Protein AF-A0A3D8TZW6-F1 (afdb_monomer_lite)

pLDDT: mean 77.15, std 14.31, range [51.94, 95.38]

Secondary structure (DSSP, 8-state):
-TGGGT--HHHHHHHHTTSS---HHHHHHHHHTTTS-HHHHHHHHHHHHHHHHHS--TTHHHHHHHHHHHHHHHHHHHHHHHHHHHHHHHHTTTT--

Organism: Bifidobacterium longum (NCBI:txid216816)

Sequence (97 aa):
MAEYLGFTEAYVSERVNGKRAIDTNDVDALAALSGTTGRSLMIELARLTKETLRQPVSETASVASQLEKVIGKKIQVEKAAYRDENKQAESGRENMD

Radius of gyration: 30.79 Å; chains: 1; bounding box: 62×18×85 Å

Structure (mmCIF, N/CA/C/O backbone):
data_AF-A0A3D8TZW6-F1
#
_entry.id   AF-A0A3D8TZW6-F1
#
loop_
_atom_site.group_PDB
_atom_site.id
_atom_site.type_symbol
_atom_site.label_atom_id
_atom_site.label_alt_id
_atom_site.label_comp_id
_atom_site.label_asym_id
_atom_site.label_entity_id
_atom_site.label_seq_id
_atom_site.pdbx_PDB_ins_code
_atom_site.Cartn_x
_atom_site.Cartn_y
_atom_site.Cartn_z
_atom_site.occupancy
_atom_site.B_iso_or_equiv
_atom_site.auth_seq_id
_atom_site.auth_comp_id
_atom_site.auth_asym_id
_atom_site.auth_atom_id
_atom_site.pdbx_PDB_model_num
ATOM 1 N N . MET A 1 1 ? -8.007 -10.372 8.889 1.00 58.44 1 MET A N 1
ATOM 2 C CA . MET A 1 1 ? -7.643 -8.940 8.768 1.00 58.44 1 MET A CA 1
ATOM 3 C C . MET A 1 1 ? -8.845 -8.032 8.605 1.00 58.44 1 MET A C 1
ATOM 5 O O . MET A 1 1 ? -8.960 -7.126 9.411 1.00 58.44 1 MET A O 1
ATOM 9 N N . ALA A 1 2 ? -9.744 -8.272 7.641 1.00 61.81 2 ALA A N 1
ATOM 10 C CA . ALA A 1 2 ? -10.948 -7.450 7.466 1.00 61.81 2 ALA A CA 1
ATOM 11 C C . ALA A 1 2 ? -11.807 -7.376 8.749 1.00 61.81 2 ALA A C 1
ATOM 13 O O . ALA A 1 2 ? -12.029 -6.288 9.267 1.00 61.81 2 ALA A O 1
ATOM 14 N N . GLU A 1 3 ? -12.151 -8.527 9.342 1.00 64.00 3 GLU A N 1
ATOM 15 C CA . GLU A 1 3 ? -12.928 -8.589 10.595 1.00 64.00 3 GLU A CA 1
ATOM 16 C C . GLU A 1 3 ? -12.243 -7.911 11.787 1.00 64.00 3 GLU A C 1
ATOM 18 O O . GLU A 1 3 ? -12.901 -7.240 12.573 1.00 64.00 3 GLU A O 1
ATOM 23 N N . TYR A 1 4 ? -10.917 -8.036 11.904 1.00 64.62 4 TYR A N 1
ATOM 24 C CA . TYR A 1 4 ? -10.155 -7.428 13.002 1.00 64.62 4 TYR A CA 1
ATOM 25 C C . TYR A 1 4 ? -10.189 -5.892 12.954 1.00 64.62 4 TYR A C 1
ATOM 27 O O . TYR A 1 4 ? -10.089 -5.234 13.983 1.00 64.62 4 TYR A O 1
ATOM 35 N N . LEU A 1 5 ? -10.364 -5.324 11.759 1.00 74.25 5 LEU A N 1
ATOM 36 C CA . LEU A 1 5 ? -10.485 -3.884 11.535 1.00 74.25 5 LEU A CA 1
ATOM 37 C C . LEU A 1 5 ? -11.944 -3.418 11.413 1.00 74.25 5 LEU A C 1
ATOM 39 O O . LEU A 1 5 ? -12.189 -2.255 11.110 1.00 74.25 5 LEU A O 1
ATOM 43 N N . GLY A 1 6 ? -12.919 -4.312 11.624 1.00 78.38 6 GLY A N 1
ATOM 44 C CA . GLY A 1 6 ? -14.340 -4.005 11.440 1.00 78.38 6 GLY A CA 1
ATOM 45 C C . GLY A 1 6 ? -14.733 -3.729 9.983 1.00 78.38 6 GLY A C 1
ATOM 46 O O . GLY A 1 6 ? -15.788 -3.151 9.727 1.00 78.38 6 GLY A O 1
ATOM 47 N N . PHE A 1 7 ? -13.900 -4.127 9.020 1.00 85.56 7 PHE A N 1
ATOM 48 C CA . PHE A 1 7 ? -14.150 -3.943 7.596 1.00 85.56 7 PHE A CA 1
ATOM 49 C C . PHE A 1 7 ? -14.817 -5.169 6.982 1.00 85.56 7 PHE A C 1
ATOM 51 O O . PHE A 1 7 ? -14.506 -6.313 7.314 1.00 85.56 7 PHE A O 1
ATOM 58 N N . THR A 1 8 ? -15.712 -4.929 6.025 1.00 88.94 8 THR A N 1
ATOM 59 C CA . THR A 1 8 ? -16.303 -6.007 5.231 1.00 88.94 8 THR A CA 1
ATOM 60 C C . THR A 1 8 ? -15.313 -6.505 4.182 1.00 88.94 8 THR A C 1
ATOM 62 O O . THR A 1 8 ? -14.423 -5.781 3.731 1.00 88.94 8 THR A O 1
ATOM 65 N N . GLU A 1 9 ? -15.488 -7.744 3.734 1.00 88.12 9 GLU A N 1
ATOM 66 C CA . GLU A 1 9 ? -14.677 -8.297 2.648 1.00 88.12 9 GLU A CA 1
ATOM 67 C C . GLU A 1 9 ? -14.812 -7.472 1.356 1.00 88.12 9 GLU A C 1
ATOM 69 O O . GLU A 1 9 ? -13.822 -7.207 0.676 1.00 88.12 9 GLU A O 1
ATOM 74 N N . ALA A 1 10 ? -16.017 -6.966 1.070 1.00 90.00 10 ALA A N 1
ATOM 75 C CA . ALA A 1 10 ? -16.262 -6.058 -0.047 1.00 90.00 10 ALA A CA 1
ATOM 76 C C . ALA A 1 10 ? -15.454 -4.753 0.078 1.00 90.00 10 ALA A C 1
ATOM 78 O O . ALA A 1 10 ? -14.813 -4.337 -0.886 1.00 90.00 10 ALA A O 1
ATOM 79 N N . TYR A 1 11 ? -15.421 -4.150 1.272 1.00 89.38 11 TYR A N 1
ATOM 80 C CA . TYR A 1 11 ? -14.662 -2.925 1.546 1.00 89.38 11 TYR A CA 1
ATOM 81 C C . TYR A 1 11 ? -13.162 -3.098 1.276 1.00 89.38 11 TYR A C 1
ATOM 83 O O . TYR A 1 11 ? -12.532 -2.230 0.667 1.00 89.38 11 TYR A O 1
ATOM 91 N N . VAL A 1 12 ? -12.595 -4.231 1.704 1.00 89.38 12 VAL A N 1
ATOM 92 C CA . VAL A 1 12 ? -11.183 -4.566 1.467 1.00 89.38 12 VAL A CA 1
ATOM 93 C C . VAL A 1 12 ? -10.938 -4.875 -0.010 1.00 89.38 12 VAL A C 1
ATOM 95 O O . VAL A 1 12 ? -9.972 -4.383 -0.592 1.00 89.38 12 VAL A O 1
ATOM 98 N N . SER A 1 13 ? -11.835 -5.634 -0.643 1.00 91.44 13 SER A N 1
ATOM 99 C CA . SER A 1 13 ? -11.732 -6.023 -2.052 1.00 91.44 13 SER A CA 1
ATOM 100 C C . SER A 1 13 ? -11.729 -4.819 -2.996 1.00 91.44 13 SER A C 1
ATOM 102 O O . SER A 1 13 ? -10.955 -4.792 -3.952 1.00 91.44 13 SER A O 1
ATOM 104 N N . GLU A 1 14 ? -12.536 -3.786 -2.733 1.00 94.12 14 GLU A N 1
ATOM 105 C CA . GLU A 1 14 ? -12.526 -2.559 -3.539 1.00 94.12 14 GLU A CA 1
ATOM 106 C C . GLU A 1 14 ? -11.162 -1.857 -3.531 1.00 94.12 14 GLU A C 1
ATOM 108 O O . GLU A 1 14 ? -10.716 -1.376 -4.573 1.00 94.12 14 GLU A O 1
ATOM 113 N N . ARG A 1 15 ? -10.486 -1.824 -2.378 1.00 92.88 15 ARG A N 1
ATOM 114 C CA . ARG A 1 15 ? -9.202 -1.129 -2.201 1.00 92.88 15 ARG A CA 1
ATOM 115 C C . ARG A 1 15 ? -8.029 -1.923 -2.743 1.00 92.88 15 ARG A C 1
ATOM 117 O O . ARG A 1 15 ? -7.206 -1.379 -3.473 1.00 92.88 15 ARG A O 1
ATOM 124 N N . VAL A 1 16 ? -7.992 -3.223 -2.458 1.00 90.31 16 VAL A N 1
ATOM 125 C CA . VAL A 1 16 ? -6.948 -4.124 -2.969 1.00 90.31 16 VAL A CA 1
ATOM 126 C C . VAL A 1 16 ? -6.970 -4.183 -4.498 1.00 90.31 16 VAL A C 1
ATOM 128 O O . VAL A 1 16 ? -5.917 -4.183 -5.125 1.00 90.31 16 VAL A O 1
ATOM 131 N N . ASN A 1 17 ? -8.159 -4.166 -5.109 1.00 93.38 17 ASN A N 1
ATOM 132 C CA . ASN A 1 17 ? -8.310 -4.182 -6.567 1.00 93.38 17 ASN A CA 1
ATOM 133 C C . ASN A 1 17 ? -8.219 -2.791 -7.220 1.00 93.38 17 ASN A C 1
ATOM 135 O O . ASN A 1 17 ? -8.465 -2.669 -8.419 1.00 93.38 17 ASN A O 1
ATOM 139 N N . GLY A 1 18 ? -7.937 -1.731 -6.455 1.00 90.38 18 GLY A N 1
ATOM 140 C CA . GLY A 1 18 ? -7.820 -0.367 -6.979 1.00 90.38 18 GLY A CA 1
ATOM 141 C C . GLY A 1 18 ? -9.131 0.250 -7.482 1.00 90.38 18 GLY A C 1
ATOM 142 O O . GLY A 1 18 ? -9.103 1.282 -8.147 1.00 90.38 18 GLY A O 1
ATOM 143 N N . LYS A 1 19 ? -10.290 -0.344 -7.161 1.00 94.94 19 LYS A N 1
ATOM 144 C CA . LYS A 1 19 ? -11.616 0.228 -7.468 1.00 94.94 19 LYS A CA 1
ATOM 145 C C . LYS A 1 19 ? -11.909 1.466 -6.619 1.00 94.94 19 LYS A C 1
ATOM 147 O O . LYS A 1 19 ? -12.693 2.319 -7.026 1.00 94.94 19 LYS A O 1
ATOM 152 N N . ARG A 1 20 ? -11.288 1.558 -5.441 1.00 93.12 20 ARG A N 1
ATOM 153 C CA . ARG A 1 20 ? -11.354 2.705 -4.533 1.00 93.12 20 ARG A CA 1
ATOM 154 C C . ARG A 1 20 ? -9.968 2.977 -3.949 1.00 93.12 20 ARG A C 1
ATOM 156 O O . ARG A 1 20 ? -9.226 2.042 -3.662 1.00 93.12 20 ARG A O 1
ATOM 163 N N . ALA A 1 21 ? -9.619 4.254 -3.805 1.00 93.81 21 ALA A N 1
ATOM 164 C CA . ALA A 1 21 ? -8.342 4.662 -3.229 1.00 93.81 21 ALA A CA 1
ATOM 165 C C . ALA A 1 21 ? -8.263 4.325 -1.731 1.00 93.81 21 ALA A C 1
ATOM 167 O O . ALA A 1 21 ? -9.286 4.298 -1.04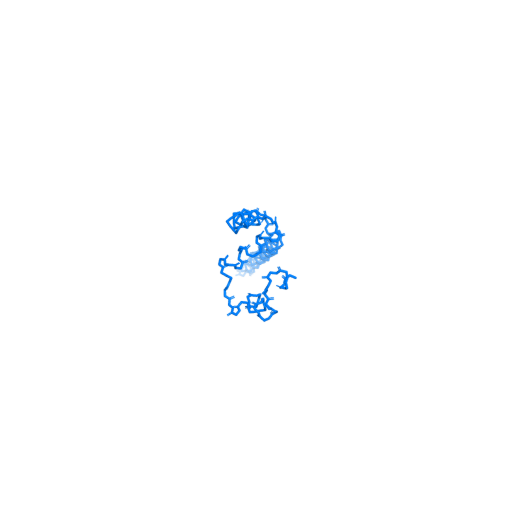7 1.00 93.81 21 ALA A O 1
ATOM 168 N N . ILE A 1 22 ? -7.039 4.107 -1.246 1.00 92.56 22 ILE A N 1
ATOM 169 C CA . ILE A 1 22 ? -6.740 4.034 0.187 1.00 92.56 22 ILE A CA 1
ATOM 170 C C . ILE A 1 22 ? -6.800 5.453 0.759 1.00 92.56 22 ILE A C 1
ATOM 172 O O . ILE A 1 22 ? -6.169 6.367 0.223 1.00 92.56 22 ILE A O 1
ATOM 176 N N . ASP A 1 23 ? -7.560 5.627 1.834 1.00 92.19 23 ASP A N 1
ATOM 177 C CA . ASP A 1 23 ? -7.712 6.884 2.560 1.00 92.19 23 ASP A CA 1
ATOM 178 C C . ASP A 1 23 ? -6.975 6.865 3.913 1.00 92.19 23 ASP A C 1
ATOM 180 O O . ASP A 1 23 ? -6.291 5.908 4.277 1.00 92.19 23 ASP A O 1
ATOM 184 N N . THR A 1 24 ? -7.069 7.960 4.668 1.00 91.75 24 THR A N 1
ATOM 185 C CA . THR A 1 24 ? -6.392 8.084 5.966 1.00 91.75 24 THR A CA 1
ATOM 186 C C . THR A 1 24 ? -6.934 7.123 7.022 1.00 91.75 24 THR A C 1
ATOM 188 O O . THR A 1 24 ? -6.155 6.652 7.847 1.00 91.75 24 THR A O 1
ATOM 191 N N . ASN A 1 25 ? -8.227 6.783 6.984 1.00 90.88 25 ASN A N 1
ATOM 192 C CA . ASN A 1 25 ? -8.820 5.837 7.932 1.00 90.88 25 ASN A CA 1
ATOM 193 C C . ASN A 1 25 ? -8.295 4.423 7.682 1.00 90.88 25 ASN A C 1
ATOM 195 O O . ASN A 1 25 ? -8.036 3.683 8.628 1.00 90.88 25 ASN A O 1
ATOM 199 N N . ASP A 1 26 ? -8.095 4.058 6.415 1.00 91.50 26 ASP A N 1
ATOM 200 C CA . ASP A 1 26 ? -7.477 2.784 6.053 1.00 91.50 26 ASP A CA 1
ATOM 201 C C . ASP A 1 26 ? -6.045 2.684 6.584 1.00 91.50 26 ASP A C 1
ATOM 203 O O . ASP A 1 26 ? -5.644 1.657 7.132 1.00 91.50 26 ASP A O 1
ATOM 207 N N . VAL A 1 27 ? -5.273 3.765 6.445 1.00 93.06 27 VAL A N 1
ATOM 208 C CA . VAL A 1 27 ? -3.887 3.831 6.923 1.00 93.06 27 VAL A CA 1
ATOM 209 C C . VAL A 1 27 ? -3.828 3.737 8.449 1.00 93.06 27 VAL A C 1
ATOM 211 O O . VAL A 1 27 ? -2.997 2.996 8.977 1.00 93.06 27 VAL A O 1
ATOM 214 N N . ASP A 1 28 ? -4.713 4.429 9.166 1.00 92.50 28 ASP A N 1
ATOM 215 C CA . ASP A 1 28 ? -4.775 4.361 10.630 1.00 92.50 28 ASP A CA 1
ATOM 216 C C . ASP A 1 28 ? -5.227 2.981 11.128 1.00 92.50 28 ASP A C 1
ATOM 218 O O . ASP A 1 28 ? -4.643 2.441 12.070 1.00 92.50 28 ASP A O 1
ATOM 222 N N . ALA A 1 29 ? -6.202 2.362 10.458 1.00 90.75 29 ALA A N 1
ATOM 223 C CA . ALA A 1 29 ? -6.635 1.001 10.759 1.00 90.75 29 ALA A CA 1
ATOM 224 C C . ALA A 1 29 ? -5.489 -0.010 10.568 1.00 90.75 29 ALA A C 1
ATOM 226 O O . ALA A 1 29 ? -5.246 -0.852 11.432 1.00 90.75 29 ALA A O 1
ATOM 227 N N . LEU A 1 30 ? -4.724 0.103 9.478 1.00 90.44 30 LEU A N 1
ATOM 228 C CA . LEU A 1 30 ? -3.543 -0.734 9.250 1.00 90.44 30 LEU A CA 1
ATOM 229 C C . LEU A 1 30 ? -2.455 -0.496 10.302 1.00 90.44 30 LEU A C 1
ATOM 231 O O . LEU A 1 30 ? -1.848 -1.451 10.788 1.00 90.44 30 LEU A O 1
ATOM 235 N N . ALA A 1 31 ? -2.222 0.758 10.690 1.00 92.56 31 ALA A N 1
ATOM 236 C CA . ALA A 1 31 ? -1.238 1.092 11.711 1.00 92.56 31 ALA A CA 1
ATOM 237 C C . ALA A 1 31 ? -1.601 0.502 13.084 1.00 92.56 31 ALA A C 1
ATOM 239 O O . ALA A 1 31 ? -0.711 0.006 13.787 1.00 92.56 31 ALA A O 1
ATOM 240 N N . ALA A 1 32 ? -2.894 0.450 13.424 1.00 90.50 32 ALA A N 1
ATOM 241 C CA . ALA A 1 32 ? -3.382 -0.146 14.666 1.00 90.50 32 ALA A CA 1
ATOM 242 C C . ALA A 1 32 ? -2.993 -1.630 14.811 1.00 90.50 32 ALA A C 1
ATOM 244 O O . ALA A 1 32 ? -2.658 -2.061 15.913 1.00 90.50 32 ALA A O 1
ATOM 245 N N . LEU A 1 33 ? -2.922 -2.391 13.707 1.00 89.25 33 LEU A N 1
ATOM 246 C CA . LEU A 1 33 ? -2.465 -3.795 13.712 1.00 89.25 33 LEU A CA 1
ATOM 247 C C . LEU A 1 33 ? -1.029 -3.963 14.224 1.00 89.25 33 LEU A C 1
ATOM 249 O O . LEU A 1 33 ? -0.659 -5.020 14.727 1.00 89.25 33 LEU A O 1
ATOM 253 N N . SER A 1 34 ? -0.215 -2.923 14.058 1.00 87.88 34 SER A N 1
ATOM 254 C CA . SER A 1 34 ? 1.193 -2.886 14.459 1.00 87.88 34 SER A CA 1
ATOM 255 C C . SER A 1 34 ? 1.433 -2.108 15.757 1.00 87.88 34 SER A C 1
ATOM 257 O O . SER A 1 34 ? 2.581 -1.935 16.159 1.00 87.88 34 SER A O 1
ATOM 259 N N . GLY A 1 35 ? 0.373 -1.614 16.410 1.00 91.75 35 GLY A N 1
ATOM 260 C CA . GLY A 1 35 ? 0.489 -0.745 17.584 1.00 91.75 35 GLY A CA 1
ATOM 261 C C . GLY A 1 35 ? 1.151 0.605 17.282 1.00 91.75 35 GLY A C 1
ATOM 262 O O . GLY A 1 35 ? 1.779 1.192 18.162 1.00 91.75 35 GLY A O 1
ATOM 263 N N . THR A 1 36 ? 1.050 1.090 16.040 1.00 94.38 36 THR A N 1
ATOM 264 C CA . THR A 1 36 ? 1.637 2.367 15.603 1.00 94.38 36 THR A CA 1
ATOM 265 C C . THR A 1 36 ? 0.553 3.365 15.175 1.00 94.38 36 THR A C 1
ATOM 267 O O . THR A 1 36 ? -0.639 3.100 15.306 1.00 94.38 36 THR A O 1
ATOM 270 N N . THR A 1 37 ? 0.962 4.539 14.682 1.00 94.81 37 THR A N 1
ATOM 271 C CA . THR A 1 37 ? 0.053 5.549 14.108 1.00 94.81 37 THR A CA 1
ATOM 272 C C . THR A 1 37 ? 0.173 5.564 12.590 1.00 94.81 37 THR A C 1
ATOM 274 O O . THR A 1 37 ? 1.253 5.264 12.067 1.00 94.81 37 THR A O 1
ATOM 277 N N . GLY A 1 38 ? -0.873 5.988 11.870 1.00 93.81 38 GLY A N 1
ATOM 278 C CA . GLY A 1 38 ? -0.811 6.105 10.413 1.00 93.81 38 GLY A CA 1
ATOM 279 C C . GLY A 1 38 ? 0.349 6.982 9.940 1.00 93.81 38 GLY A C 1
ATOM 280 O O . GLY A 1 38 ? 1.040 6.652 8.978 1.00 93.81 38 GLY A O 1
ATOM 281 N N . ARG A 1 39 ? 0.671 8.043 10.691 1.00 95.00 39 ARG A N 1
ATOM 282 C CA . ARG A 1 39 ? 1.855 8.877 10.437 1.00 95.00 39 ARG A CA 1
ATOM 283 C C . ARG A 1 39 ? 3.160 8.077 10.493 1.00 95.00 39 ARG A C 1
ATOM 285 O O . ARG A 1 39 ? 3.982 8.208 9.590 1.00 95.00 39 ARG A O 1
ATOM 292 N N . SER A 1 40 ? 3.373 7.287 11.546 1.00 95.38 40 SER A N 1
ATOM 293 C CA . SER A 1 40 ? 4.585 6.465 11.688 1.00 95.38 40 SER A CA 1
ATOM 294 C C . SER A 1 40 ? 4.683 5.419 10.578 1.00 95.38 40 SER A C 1
ATOM 296 O O . SER A 1 40 ? 5.753 5.250 9.997 1.00 95.38 40 SER A O 1
ATOM 298 N N . LEU A 1 41 ? 3.559 4.786 10.231 1.00 94.69 41 LEU A N 1
ATOM 299 C CA . LEU A 1 41 ? 3.482 3.824 9.134 1.00 94.69 41 LEU A CA 1
ATOM 300 C C . LEU A 1 41 ? 3.884 4.459 7.792 1.00 94.69 41 LEU A C 1
ATOM 302 O O . LEU A 1 41 ? 4.705 3.903 7.066 1.00 94.69 41 LEU A O 1
ATOM 306 N N . MET A 1 42 ? 3.373 5.654 7.484 1.00 94.94 42 MET A N 1
ATOM 307 C CA . MET A 1 42 ? 3.710 6.366 6.244 1.00 94.94 42 MET A CA 1
ATOM 308 C C . MET A 1 42 ? 5.184 6.784 6.176 1.00 94.94 42 MET A C 1
ATOM 310 O O . MET A 1 42 ? 5.786 6.744 5.103 1.00 94.94 42 MET A O 1
ATOM 314 N N . ILE A 1 43 ? 5.788 7.153 7.310 1.00 95.25 43 ILE A N 1
ATOM 315 C CA . ILE A 1 43 ? 7.223 7.466 7.383 1.00 95.25 43 ILE A CA 1
ATOM 316 C C . ILE A 1 43 ? 8.063 6.223 7.071 1.00 95.25 43 ILE A C 1
ATOM 318 O O . ILE A 1 43 ? 8.991 6.304 6.264 1.00 95.25 43 ILE A O 1
ATOM 322 N N . GLU A 1 44 ? 7.731 5.074 7.661 1.00 93.56 44 GLU A N 1
ATOM 323 C CA . GLU A 1 44 ? 8.447 3.824 7.391 1.00 93.56 44 GLU A CA 1
ATOM 324 C C . GLU A 1 44 ? 8.261 3.352 5.946 1.00 93.56 44 GLU A C 1
ATOM 326 O O . GLU A 1 44 ? 9.232 2.952 5.306 1.00 93.56 44 GLU A O 1
ATOM 331 N N . LEU A 1 45 ? 7.059 3.482 5.375 1.00 91.31 45 LEU A N 1
ATOM 332 C CA . LEU A 1 45 ? 6.815 3.184 3.959 1.00 91.31 45 LEU A CA 1
ATOM 333 C C . LEU A 1 45 ? 7.661 4.065 3.032 1.00 91.31 45 LEU A C 1
ATOM 335 O O . LEU A 1 45 ? 8.246 3.570 2.064 1.00 91.31 45 LEU A O 1
ATOM 339 N N . ALA A 1 46 ? 7.786 5.358 3.339 1.00 91.81 46 ALA A N 1
ATOM 340 C CA . ALA A 1 46 ? 8.651 6.262 2.587 1.00 91.81 46 ALA A CA 1
ATOM 341 C C . ALA A 1 46 ? 10.135 5.874 2.723 1.00 91.81 46 ALA A C 1
ATOM 343 O O . ALA A 1 46 ? 10.881 5.908 1.738 1.00 91.81 46 ALA A O 1
ATOM 344 N N . ARG A 1 47 ? 10.567 5.463 3.925 1.00 93.12 47 ARG A N 1
ATOM 345 C CA . ARG A 1 47 ? 11.930 4.973 4.179 1.00 93.12 47 ARG A CA 1
ATOM 346 C C . ARG A 1 47 ? 12.221 3.706 3.373 1.00 93.12 47 ARG A C 1
ATOM 348 O O . ARG A 1 47 ? 13.238 3.663 2.683 1.00 93.12 47 ARG A O 1
ATOM 355 N N . LEU A 1 48 ? 11.313 2.731 3.414 1.00 90.31 48 LEU A N 1
ATOM 356 C CA . LEU A 1 48 ? 11.420 1.468 2.687 1.00 90.31 48 LEU A CA 1
ATOM 357 C C . LEU A 1 48 ? 11.459 1.702 1.178 1.00 90.31 48 LEU A C 1
ATOM 359 O O . LEU A 1 48 ? 12.341 1.186 0.507 1.00 90.31 48 LEU A O 1
ATOM 363 N N . THR A 1 49 ? 10.580 2.556 0.650 1.00 87.06 49 THR A N 1
ATOM 364 C CA . THR A 1 49 ? 10.566 2.897 -0.781 1.00 87.06 49 THR A CA 1
ATOM 365 C C . THR A 1 49 ? 11.910 3.476 -1.227 1.00 87.06 49 THR A C 1
ATOM 367 O O . THR A 1 49 ? 12.460 3.078 -2.251 1.00 87.06 49 THR A O 1
ATOM 370 N N . LYS A 1 50 ? 12.492 4.382 -0.432 1.00 81.69 50 LYS A N 1
ATOM 371 C CA . LYS A 1 50 ? 13.817 4.954 -0.709 1.00 81.69 50 LYS A CA 1
ATOM 372 C C . LYS A 1 50 ? 14.930 3.904 -0.660 1.00 81.69 50 LYS A C 1
ATOM 374 O O . LYS A 1 50 ? 15.895 4.015 -1.411 1.00 81.69 50 LYS A O 1
ATOM 379 N N . GLU A 1 51 ? 14.823 2.923 0.228 1.00 79.00 51 GLU A N 1
ATOM 380 C CA . GLU A 1 51 ? 15.771 1.814 0.348 1.00 79.00 51 GLU A CA 1
ATOM 381 C C . GLU A 1 51 ? 15.652 0.836 -0.831 1.00 79.00 51 GLU A C 1
ATOM 383 O O . GLU A 1 51 ? 16.661 0.531 -1.459 1.00 79.00 51 GLU A O 1
ATOM 388 N N . THR A 1 52 ? 14.435 0.453 -1.228 1.00 73.25 52 THR A N 1
ATOM 389 C CA . THR A 1 52 ? 14.163 -0.376 -2.414 1.00 73.25 52 THR A CA 1
ATOM 390 C C . THR A 1 52 ? 14.644 0.289 -3.702 1.00 73.25 52 THR A C 1
ATOM 392 O O . THR A 1 52 ? 15.273 -0.363 -4.527 1.00 73.25 52 THR A O 1
ATOM 395 N N . LEU A 1 53 ? 14.435 1.600 -3.867 1.00 68.88 53 LEU A N 1
ATOM 396 C CA . LEU A 1 53 ? 14.948 2.343 -5.027 1.00 68.88 53 LEU A CA 1
ATOM 397 C C . LEU A 1 53 ? 16.483 2.446 -5.054 1.00 68.88 53 LEU A C 1
ATOM 399 O O . LEU A 1 53 ? 17.064 2.693 -6.108 1.00 68.88 53 LEU A O 1
ATOM 403 N N . ARG A 1 54 ? 17.147 2.295 -3.903 1.00 67.69 54 ARG A N 1
ATOM 404 C CA . ARG A 1 54 ? 18.615 2.274 -3.796 1.00 67.69 54 ARG A CA 1
ATOM 405 C C . ARG A 1 54 ? 19.207 0.888 -4.021 1.00 67.69 54 ARG A C 1
ATOM 407 O O . ARG A 1 54 ? 20.417 0.797 -4.225 1.00 67.69 54 ARG A O 1
ATOM 414 N N . GLN A 1 55 ? 18.402 -0.172 -3.980 1.00 59.97 55 GLN A N 1
ATOM 415 C CA . GLN A 1 55 ? 18.874 -1.492 -4.368 1.00 59.97 55 GLN A CA 1
ATOM 416 C C . GLN A 1 55 ? 19.116 -1.492 -5.883 1.00 59.97 55 GLN A C 1
ATOM 418 O O . GLN A 1 55 ? 18.223 -1.107 -6.641 1.00 59.97 55 GLN A O 1
ATOM 423 N N . PRO A 1 56 ? 20.309 -1.892 -6.359 1.00 55.62 56 PRO A N 1
ATOM 424 C CA . PRO A 1 56 ? 20.523 -2.061 -7.784 1.00 55.62 56 PRO A CA 1
ATOM 425 C C . PRO A 1 56 ? 19.529 -3.114 -8.269 1.00 55.62 56 PRO A C 1
ATOM 427 O O . PRO A 1 56 ? 19.517 -4.242 -7.776 1.00 55.62 56 PRO A O 1
ATOM 430 N N . VAL A 1 57 ? 18.669 -2.727 -9.208 1.00 58.9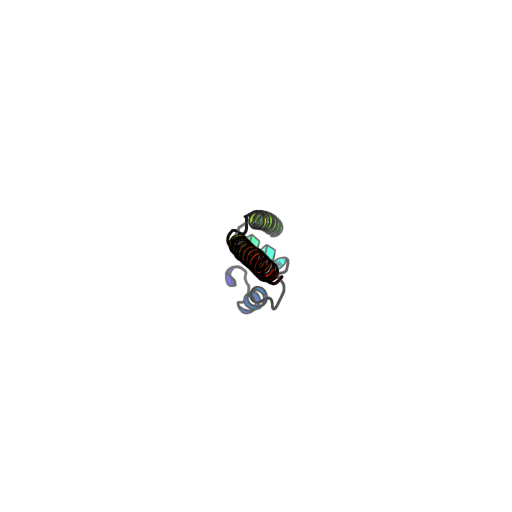4 57 VAL A N 1
ATOM 431 C CA . VAL A 1 57 ? 17.711 -3.618 -9.865 1.00 58.94 57 VAL A CA 1
ATOM 432 C C . VAL A 1 57 ? 18.527 -4.607 -10.705 1.00 58.94 57 VAL A C 1
ATOM 434 O O . VAL A 1 57 ? 18.838 -4.370 -11.870 1.00 58.94 57 VAL A O 1
ATOM 437 N N . SER A 1 58 ? 18.996 -5.669 -10.052 1.00 57.31 58 SER A N 1
ATOM 438 C CA . SER A 1 58 ? 20.093 -6.527 -10.517 1.00 57.31 58 SER A CA 1
ATOM 439 C C . SER A 1 58 ? 19.721 -7.408 -11.717 1.00 57.31 58 SER A C 1
ATOM 441 O O . SER A 1 58 ? 20.598 -7.955 -12.378 1.00 57.31 58 SER A O 1
ATOM 443 N N . GLU A 1 59 ? 18.439 -7.523 -12.068 1.00 52.38 59 GLU A N 1
ATOM 444 C CA . GLU A 1 59 ? 18.004 -8.430 -13.140 1.00 52.38 59 GLU A CA 1
ATOM 445 C C . GLU A 1 59 ? 17.719 -7.712 -14.465 1.00 52.38 59 GLU A C 1
ATOM 447 O O . GLU A 1 59 ? 18.246 -8.105 -15.506 1.00 52.38 59 GLU A O 1
ATOM 452 N N . THR A 1 60 ? 16.984 -6.600 -14.458 1.00 54.75 60 THR A N 1
ATOM 453 C CA . THR A 1 60 ? 16.67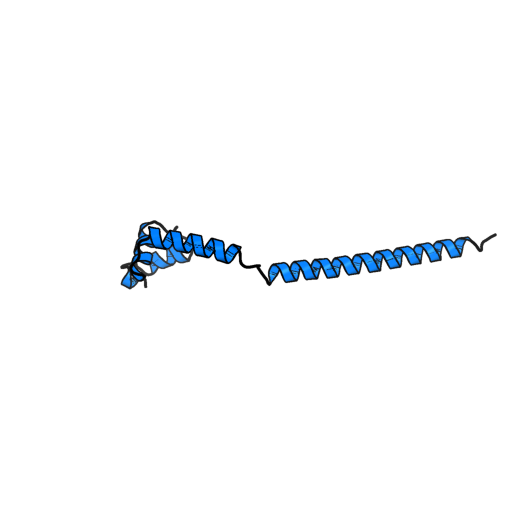4 -5.848 -15.689 1.00 54.75 60 THR A CA 1
ATOM 454 C C . THR A 1 60 ? 17.870 -5.063 -16.226 1.00 54.75 60 THR A C 1
ATOM 456 O O . THR A 1 60 ? 18.081 -5.026 -17.439 1.00 54.75 60 THR A O 1
ATOM 459 N N . ALA A 1 61 ? 18.715 -4.508 -15.349 1.00 56.75 61 ALA A N 1
ATOM 460 C CA . ALA A 1 61 ? 19.968 -3.873 -15.763 1.00 56.75 61 ALA A CA 1
ATOM 461 C C . ALA A 1 61 ? 20.974 -4.893 -16.338 1.00 56.75 61 ALA A C 1
ATOM 463 O O . ALA A 1 61 ? 21.718 -4.576 -17.267 1.00 56.75 61 ALA A O 1
ATOM 464 N N . SER A 1 62 ? 20.963 -6.135 -15.834 1.00 60.53 62 SER A N 1
ATOM 465 C CA . SER A 1 62 ? 21.804 -7.225 -16.344 1.00 60.53 62 SER A CA 1
ATOM 466 C C . SER A 1 62 ? 21.418 -7.612 -17.773 1.00 60.53 62 SER A C 1
ATOM 468 O O . SER A 1 62 ? 22.290 -7.684 -18.639 1.00 60.53 62 SER A O 1
ATOM 470 N N . VAL A 1 63 ? 20.120 -7.766 -18.064 1.00 64.75 63 VAL A N 1
ATOM 471 C CA . VAL A 1 63 ? 19.640 -8.091 -19.420 1.00 64.75 63 VAL A CA 1
ATOM 472 C C . VAL A 1 63 ? 19.938 -6.963 -20.410 1.00 64.75 63 VAL A C 1
ATOM 474 O O . VAL A 1 63 ? 20.433 -7.232 -21.505 1.00 64.75 63 VAL A O 1
ATOM 477 N N . ALA A 1 64 ? 19.715 -5.702 -20.025 1.00 67.38 64 ALA A N 1
ATOM 478 C CA . ALA A 1 64 ? 20.039 -4.555 -20.875 1.00 67.38 64 ALA A CA 1
ATOM 479 C C . ALA A 1 64 ? 21.548 -4.476 -21.181 1.00 67.38 64 ALA A C 1
ATOM 481 O O . ALA A 1 64 ? 21.941 -4.357 -22.340 1.00 67.38 64 ALA A O 1
ATOM 482 N N . SER A 1 65 ? 22.403 -4.655 -20.167 1.00 66.56 65 SER A N 1
ATOM 483 C CA . SER A 1 65 ? 23.862 -4.666 -20.349 1.00 66.56 65 SER A CA 1
ATOM 484 C C . SER A 1 65 ? 24.349 -5.850 -21.198 1.00 66.56 65 SER A C 1
ATOM 486 O O . SER A 1 65 ? 25.285 -5.719 -21.991 1.00 66.56 65 SER A O 1
ATOM 488 N N . GLN A 1 66 ? 23.721 -7.022 -21.067 1.00 72.81 66 GLN A N 1
ATOM 489 C CA . GLN A 1 66 ? 24.019 -8.175 -21.919 1.00 72.81 66 GLN A CA 1
ATOM 490 C C . GLN A 1 66 ? 23.619 -7.913 -23.374 1.00 72.81 66 GLN A C 1
ATOM 492 O O . GLN A 1 66 ? 24.400 -8.212 -24.280 1.00 72.81 66 GLN A O 1
ATOM 497 N N . LEU A 1 67 ? 22.453 -7.306 -23.600 1.00 75.50 67 LEU A N 1
ATOM 498 C CA . LEU A 1 67 ? 21.980 -6.955 -24.935 1.00 75.50 67 LEU A CA 1
ATOM 499 C C . LEU A 1 67 ? 22.906 -5.931 -25.610 1.00 75.50 67 LEU A C 1
ATOM 501 O O . LEU A 1 67 ? 23.300 -6.135 -26.757 1.00 75.50 67 LEU A O 1
ATOM 505 N N . GLU A 1 68 ? 23.345 -4.896 -24.888 1.00 72.44 68 GLU A N 1
ATOM 506 C CA . GLU A 1 68 ? 24.321 -3.915 -25.386 1.00 72.44 68 GLU A CA 1
ATOM 507 C C . GLU A 1 68 ? 25.649 -4.568 -25.793 1.00 72.44 68 GLU A C 1
ATOM 509 O O . GLU A 1 68 ? 26.193 -4.268 -26.859 1.00 72.44 68 GLU A O 1
ATOM 514 N N . LYS A 1 69 ? 26.159 -5.519 -24.998 1.00 76.88 69 LYS A N 1
ATOM 515 C CA . LYS A 1 69 ? 27.388 -6.260 -25.330 1.00 76.88 69 LYS A CA 1
ATOM 516 C C . LYS A 1 69 ? 27.224 -7.133 -26.574 1.00 76.88 69 LYS A C 1
ATOM 518 O O . LYS A 1 69 ? 28.153 -7.214 -27.379 1.00 76.88 69 LYS A O 1
ATOM 523 N N . VAL A 1 70 ? 26.079 -7.796 -26.740 1.00 76.69 70 VAL A N 1
ATOM 524 C CA . VAL A 1 70 ? 25.805 -8.643 -27.915 1.00 76.69 70 VAL A CA 1
ATOM 525 C C . VAL A 1 70 ? 25.673 -7.793 -29.178 1.00 76.69 70 VAL A C 1
ATOM 527 O O . VAL A 1 70 ? 26.304 -8.103 -30.190 1.00 76.69 70 VAL A O 1
ATOM 530 N N . ILE A 1 71 ? 24.924 -6.690 -29.111 1.00 75.19 71 ILE A N 1
ATOM 531 C CA . ILE A 1 71 ? 24.757 -5.760 -30.236 1.00 75.19 71 ILE A CA 1
ATOM 532 C C . ILE A 1 71 ? 26.105 -5.129 -30.609 1.00 75.19 71 ILE A C 1
ATOM 534 O O . ILE A 1 71 ? 26.480 -5.132 -31.782 1.00 75.19 71 ILE A O 1
ATOM 538 N N . GLY A 1 72 ? 26.884 -4.675 -29.621 1.00 74.81 72 GLY A N 1
ATOM 539 C CA . GLY A 1 72 ? 28.217 -4.112 -29.843 1.00 74.81 72 GLY A CA 1
ATOM 540 C C . GLY A 1 72 ? 29.176 -5.088 -30.533 1.00 74.81 72 GLY A C 1
ATOM 541 O O . GLY A 1 72 ? 29.894 -4.695 -31.453 1.00 74.81 72 GLY A O 1
ATOM 542 N N . LYS A 1 73 ? 29.150 -6.375 -30.154 1.00 72.75 73 LYS A N 1
ATOM 543 C CA . LYS A 1 73 ? 29.938 -7.424 -3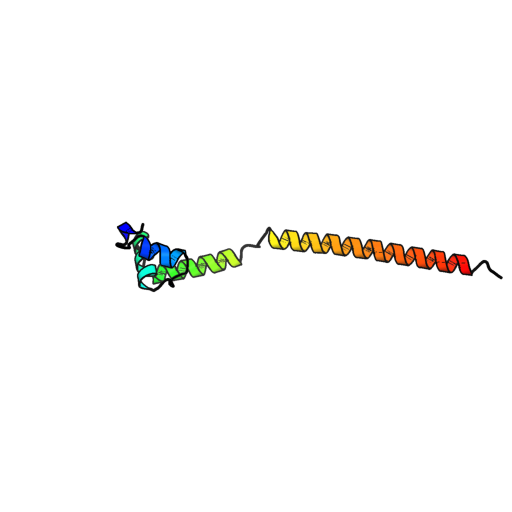0.825 1.00 72.75 73 LYS A CA 1
ATOM 544 C C . LYS A 1 73 ? 29.498 -7.644 -32.273 1.00 72.75 73 LYS A C 1
ATOM 546 O O . LYS A 1 73 ? 30.358 -7.737 -33.145 1.00 72.75 73 LYS A O 1
ATOM 551 N N . LYS A 1 74 ? 28.189 -7.686 -32.548 1.00 68.25 74 LYS A N 1
ATOM 552 C CA . LYS A 1 74 ? 27.668 -7.882 -33.913 1.00 68.25 74 LYS A CA 1
ATOM 553 C C . LYS A 1 74 ? 28.097 -6.750 -34.854 1.00 68.25 74 LYS A C 1
ATOM 555 O O . LYS A 1 74 ? 28.576 -7.024 -35.948 1.00 68.25 74 LYS A O 1
ATOM 560 N N . ILE A 1 75 ? 28.045 -5.503 -34.381 1.00 68.62 75 ILE A N 1
ATOM 561 C CA . ILE A 1 75 ? 28.487 -4.321 -35.142 1.00 68.62 75 ILE A CA 1
ATOM 562 C C . ILE A 1 75 ? 29.986 -4.383 -35.476 1.00 68.62 75 ILE A C 1
ATOM 564 O O . ILE A 1 75 ? 30.394 -3.974 -36.561 1.00 68.62 75 ILE A O 1
ATOM 568 N N . GLN A 1 76 ? 30.829 -4.875 -34.561 1.00 69.56 76 GLN A N 1
ATOM 569 C CA . GLN A 1 76 ? 32.270 -4.997 -34.818 1.00 69.56 76 GLN A CA 1
ATOM 570 C C . GLN A 1 76 ? 32.584 -6.054 -35.879 1.00 69.56 76 GLN A C 1
ATOM 572 O O . GLN A 1 76 ? 33.417 -5.803 -36.747 1.00 69.56 76 GLN A O 1
ATOM 577 N N . VAL A 1 77 ? 31.903 -7.202 -35.832 1.00 70.69 77 VAL A N 1
ATOM 578 C CA . VAL A 1 77 ? 32.061 -8.269 -36.832 1.00 70.69 77 VAL A CA 1
ATOM 579 C C . VAL A 1 77 ? 31.628 -7.780 -38.214 1.00 70.69 77 VAL A C 1
ATOM 581 O O . VAL A 1 77 ? 32.352 -7.971 -39.185 1.00 70.69 77 VAL A O 1
ATOM 584 N N . GLU A 1 78 ? 30.498 -7.081 -38.295 1.00 64.81 78 GLU A N 1
ATOM 585 C CA . GLU A 1 78 ? 29.978 -6.538 -39.551 1.00 64.81 78 GLU A CA 1
ATOM 586 C C . GLU A 1 78 ? 30.909 -5.460 -40.137 1.00 64.81 78 GLU A C 1
ATOM 588 O O . GLU A 1 78 ? 31.243 -5.502 -41.317 1.00 64.81 78 GLU A O 1
ATOM 593 N N . LYS A 1 79 ? 31.455 -4.560 -39.304 1.00 67.62 79 LYS A N 1
ATOM 594 C CA . LYS A 1 79 ? 32.477 -3.587 -39.739 1.00 67.62 79 LYS A CA 1
ATOM 595 C C . LYS A 1 79 ? 33.773 -4.240 -40.229 1.00 67.62 79 LYS A C 1
ATOM 597 O O . LYS A 1 79 ? 34.412 -3.694 -41.127 1.00 67.62 79 LYS A O 1
ATOM 602 N N . ALA A 1 80 ? 34.188 -5.352 -39.623 1.00 70.38 80 ALA A N 1
ATOM 603 C CA . ALA A 1 80 ? 35.372 -6.086 -40.058 1.00 70.38 80 ALA A CA 1
ATOM 604 C C . ALA A 1 80 ? 35.136 -6.757 -41.419 1.00 70.38 80 ALA A C 1
ATOM 606 O O . ALA A 1 80 ? 35.960 -6.594 -42.315 1.00 70.38 80 ALA A O 1
ATOM 607 N N . ALA A 1 81 ? 33.978 -7.400 -41.604 1.00 67.69 81 ALA A N 1
ATOM 608 C CA . ALA A 1 81 ? 33.591 -8.009 -42.875 1.00 67.69 81 ALA A CA 1
ATOM 609 C C . ALA A 1 81 ? 33.547 -6.977 -44.017 1.00 67.69 81 ALA A C 1
ATOM 611 O O . ALA A 1 81 ? 34.192 -7.175 -45.042 1.00 67.69 81 ALA A O 1
ATOM 612 N N . TYR A 1 82 ? 32.909 -5.819 -43.803 1.00 60.03 82 TYR A N 1
ATOM 613 C CA . TYR A 1 82 ? 32.879 -4.743 -44.803 1.00 60.03 82 TYR A CA 1
ATOM 614 C C . TYR A 1 82 ? 34.270 -4.194 -45.155 1.00 60.03 82 TYR A C 1
ATOM 616 O O . TYR A 1 82 ? 34.523 -3.806 -46.296 1.00 60.03 82 TYR A O 1
ATOM 624 N N . ARG A 1 83 ? 35.190 -4.132 -44.185 1.00 68.94 83 ARG A N 1
ATOM 625 C CA . ARG A 1 83 ? 36.562 -3.675 -44.439 1.00 68.94 83 ARG A CA 1
ATOM 626 C C . ARG A 1 83 ? 37.344 -4.687 -45.283 1.00 68.94 83 ARG A C 1
ATOM 628 O O . ARG A 1 83 ? 38.103 -4.267 -46.156 1.00 68.94 83 ARG A O 1
ATOM 635 N N . ASP A 1 84 ? 37.156 -5.979 -45.041 1.00 67.31 84 ASP A N 1
ATOM 636 C CA . ASP A 1 84 ? 37.815 -7.040 -45.806 1.00 67.31 84 ASP A CA 1
ATOM 637 C C . ASP A 1 84 ? 37.251 -7.157 -47.231 1.00 67.31 84 ASP A C 1
ATOM 639 O O . ASP A 1 84 ? 38.027 -7.281 -48.180 1.00 67.31 84 ASP A O 1
ATOM 643 N N . GLU A 1 85 ? 35.932 -7.026 -47.410 1.00 65.25 85 GLU A N 1
ATOM 644 C CA . GLU A 1 85 ? 35.287 -7.002 -48.733 1.00 65.25 85 GLU A CA 1
ATOM 645 C C . GLU A 1 85 ? 35.786 -5.834 -49.597 1.00 65.25 85 GLU A C 1
ATOM 647 O O . GLU A 1 85 ? 36.147 -6.037 -50.757 1.00 65.25 85 GLU A O 1
ATOM 652 N N . ASN A 1 86 ? 35.900 -4.626 -49.028 1.00 60.22 86 ASN A N 1
ATOM 653 C CA . ASN A 1 86 ? 36.463 -3.476 -49.745 1.00 60.22 86 ASN A CA 1
ATOM 654 C C . ASN A 1 86 ? 37.925 -3.708 -50.154 1.00 60.22 86 ASN A C 1
ATOM 656 O O . ASN A 1 86 ? 38.308 -3.384 -51.276 1.00 60.22 86 ASN A O 1
ATOM 660 N N . LYS A 1 87 ? 38.734 -4.323 -49.281 1.00 61.56 87 LYS A N 1
ATOM 661 C CA . LYS A 1 87 ? 40.134 -4.643 -49.587 1.00 61.56 87 LYS A CA 1
ATOM 662 C C . LYS A 1 87 ? 40.259 -5.670 -50.719 1.00 61.56 87 LYS A C 1
ATOM 664 O O . LYS A 1 87 ? 41.150 -5.555 -51.558 1.00 61.56 87 LYS A O 1
ATOM 669 N N . GLN A 1 88 ? 39.365 -6.660 -50.770 1.00 60.59 88 GLN A N 1
ATOM 670 C CA . GLN A 1 88 ? 39.320 -7.626 -51.871 1.00 60.59 88 GLN A CA 1
ATOM 671 C C . GLN A 1 88 ? 38.852 -6.983 -53.184 1.00 60.59 88 GLN A C 1
ATOM 673 O O . GLN A 1 88 ? 39.460 -7.226 -54.229 1.00 60.59 88 GLN A O 1
ATOM 678 N N . ALA A 1 89 ? 37.833 -6.121 -53.138 1.00 62.09 89 ALA A N 1
ATOM 679 C CA . ALA A 1 89 ? 37.323 -5.413 -54.312 1.00 62.09 89 ALA A CA 1
ATOM 680 C C . ALA A 1 89 ? 38.353 -4.447 -54.932 1.00 62.09 89 ALA A C 1
ATOM 682 O O . ALA A 1 89 ? 38.408 -4.319 -56.155 1.00 62.09 89 ALA A O 1
ATOM 683 N N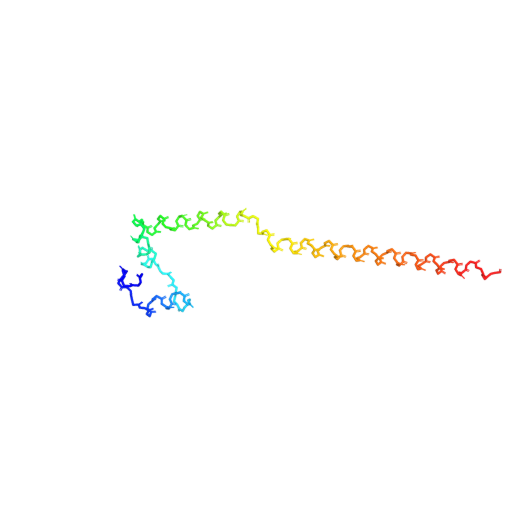 . GLU A 1 90 ? 39.196 -3.804 -54.117 1.00 58.66 90 GLU A N 1
ATOM 684 C CA . GLU A 1 90 ? 40.310 -2.970 -54.593 1.00 58.66 90 GLU A CA 1
ATOM 685 C C . GLU A 1 90 ? 41.432 -3.815 -55.224 1.00 58.66 90 GL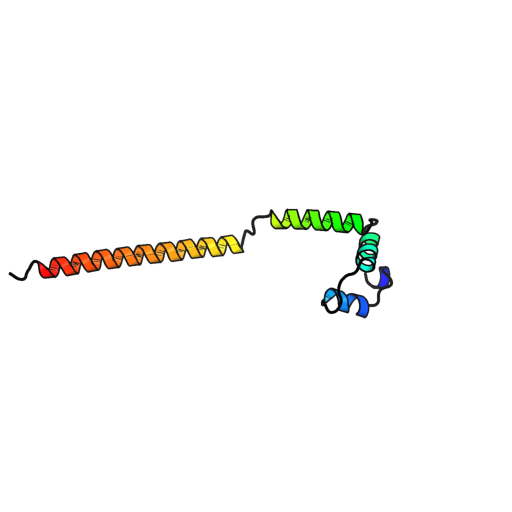U A C 1
ATOM 687 O O . GLU A 1 90 ? 41.894 -3.490 -56.316 1.00 58.66 90 GLU A O 1
ATOM 692 N N . SER A 1 91 ? 41.788 -4.964 -54.633 1.00 59.72 91 SER A N 1
ATOM 693 C CA . SER A 1 91 ? 42.816 -5.865 -55.194 1.00 59.72 91 SER A CA 1
ATOM 694 C C . SER A 1 91 ? 42.436 -6.506 -56.541 1.00 59.72 91 SER A C 1
ATOM 696 O O . SER A 1 91 ? 43.306 -6.872 -57.328 1.00 59.72 91 SER A O 1
ATOM 698 N N . GLY A 1 92 ? 41.137 -6.630 -56.836 1.00 57.84 92 GLY A N 1
ATOM 699 C CA . GLY A 1 92 ? 40.641 -7.126 -58.125 1.00 57.84 92 GLY A CA 1
ATOM 700 C C . GLY A 1 92 ? 40.678 -6.087 -59.251 1.00 57.84 92 GLY A C 1
ATOM 701 O O . GLY A 1 92 ? 40.555 -6.457 -60.416 1.00 57.84 92 GLY A O 1
ATOM 702 N N . ARG A 1 93 ? 40.849 -4.799 -58.919 1.00 57.81 93 ARG A N 1
ATOM 703 C CA . ARG A 1 93 ? 40.937 -3.693 -59.886 1.00 57.81 93 ARG A CA 1
ATOM 704 C C . ARG A 1 93 ? 42.365 -3.358 -60.319 1.00 57.81 93 ARG A C 1
ATOM 706 O O . ARG A 1 93 ? 42.519 -2.779 -61.383 1.00 57.81 93 ARG A O 1
ATOM 713 N N . GLU A 1 94 ? 43.384 -3.741 -59.550 1.00 56.81 94 GLU A N 1
ATOM 714 C CA . GLU A 1 94 ? 44.800 -3.482 -59.879 1.00 56.81 94 GLU A CA 1
ATOM 715 C C . GLU A 1 94 ? 45.399 -4.442 -60.929 1.00 56.81 94 GLU A C 1
ATOM 717 O O . GLU A 1 94 ? 46.518 -4.220 -61.375 1.00 56.81 94 GLU A O 1
ATOM 722 N N . ASN A 1 95 ? 44.672 -5.479 -61.368 1.00 57.50 95 ASN A N 1
ATOM 723 C CA . ASN A 1 95 ? 45.158 -6.474 -62.343 1.00 57.50 95 ASN A CA 1
ATOM 724 C C . ASN A 1 95 ? 44.458 -6.397 -63.718 1.00 57.50 95 ASN A C 1
ATOM 726 O O . ASN A 1 95 ? 44.291 -7.418 -64.387 1.00 57.50 95 ASN A O 1
ATOM 730 N N . MET A 1 96 ? 44.006 -5.212 -64.135 1.00 56.75 96 MET A N 1
ATOM 731 C CA . MET A 1 96 ? 43.529 -4.963 -65.502 1.00 56.75 96 MET A CA 1
ATOM 732 C C . MET A 1 96 ? 44.200 -3.712 -66.075 1.00 56.75 96 MET A C 1
ATOM 734 O O . MET A 1 96 ? 43.536 -2.701 -66.265 1.00 56.75 96 MET A O 1
ATOM 738 N N . ASP A 1 97 ? 45.503 -3.811 -66.331 1.00 51.94 97 ASP A N 1
ATOM 739 C CA . ASP A 1 97 ? 46.238 -3.015 -67.324 1.00 51.94 97 ASP A CA 1
ATOM 740 C C . ASP A 1 97 ? 47.293 -3.911 -67.995 1.00 51.94 97 ASP A C 1
ATOM 742 O O . ASP A 1 97 ? 47.985 -4.664 -67.266 1.00 51.94 97 ASP A O 1
#

Foldseek 3Di:
DCVVLVHDPVRVVCDVVVVDDDDLSNLQSVQVVVVHGSVVVVVVVVVVVVVVVPPPPPPPVVVVVVVVVVVVVVVVVVVVVVVVVVVVVVVVVVPDD